Protein AF-A0A7S8EIG9-F1 (afdb_monomer_lite)

Radius of gyration: 21.01 Å; chains: 1; bounding box: 51×22×58 Å

Secondary structure (DSSP, 8-state):
--PPPHHHHHHHHHHHHHHHHHHHHHHHHHHHHHHHHHHHHHHHHHHHH----SSHHHHHHHHIIIIIHHHHHHHHHHHHHH---

pLDDT: mean 93.23, std 6.93, range [63.41, 98.62]

Sequence (85 aa):
MKTASPDERERGWNSGTEAVKNKFAKGIVYALFAFPAGALLGYALITLLSGNTHDLPVESAMTAIFVAGPLAAIVAFVVGLSRKR

Structure (mmCIF, N/CA/C/O backbone):
data_AF-A0A7S8EIG9-F1
#
_entry.id   AF-A0A7S8EIG9-F1
#
loop_
_atom_site.group_PDB
_atom_site.id
_atom_site.type_symbol
_atom_site.label_atom_id
_atom_site.label_alt_id
_atom_site.label_comp_id
_atom_site.label_asym_id
_atom_site.label_entity_id
_atom_site.label_seq_id
_atom_site.pdbx_PDB_ins_code
_atom_site.Cartn_x
_atom_site.Cartn_y
_atom_site.Cartn_z
_atom_site.occupancy
_atom_site.B_iso_or_equiv
_atom_site.auth_seq_id
_atom_site.auth_comp_id
_atom_site.auth_asym_id
_atom_site.auth_atom_id
_atom_site.pdbx_PDB_model_num
ATOM 1 N N . MET A 1 1 ? -38.647 4.747 31.239 1.00 69.12 1 MET A N 1
ATOM 2 C CA . MET A 1 1 ? -37.475 4.679 30.338 1.00 69.12 1 MET A CA 1
ATOM 3 C C . MET A 1 1 ? -36.361 5.496 30.986 1.00 69.12 1 MET A C 1
ATOM 5 O O . MET A 1 1 ? -36.523 6.703 31.099 1.00 69.12 1 MET A O 1
ATOM 9 N N . LYS A 1 2 ? -35.322 4.865 31.553 1.00 73.44 2 LYS A N 1
ATOM 10 C CA . LYS A 1 2 ? -34.244 5.583 32.261 1.00 73.44 2 LYS A CA 1
ATOM 11 C C . LYS A 1 2 ? -33.283 6.145 31.214 1.00 73.44 2 LYS A C 1
ATOM 13 O O . LYS A 1 2 ? -32.639 5.377 30.507 1.00 73.44 2 LYS A O 1
ATOM 18 N N . THR A 1 3 ? -33.246 7.462 31.052 1.00 79.75 3 THR A N 1
ATOM 19 C CA . THR A 1 3 ? -32.288 8.112 30.153 1.00 79.75 3 THR A CA 1
ATOM 20 C C . THR A 1 3 ? -30.908 8.096 30.801 1.00 79.75 3 THR A C 1
ATOM 22 O O . THR A 1 3 ? -30.799 8.470 31.967 1.00 79.75 3 THR A O 1
ATOM 25 N N . ALA A 1 4 ? -29.877 7.692 30.054 1.00 79.00 4 ALA A N 1
ATOM 26 C CA . ALA A 1 4 ? -28.489 7.734 30.515 1.00 79.00 4 ALA A CA 1
ATOM 27 C C . ALA A 1 4 ? -28.121 9.140 31.010 1.00 79.00 4 ALA A C 1
ATOM 29 O O . ALA A 1 4 ? -28.489 10.134 30.354 1.00 79.00 4 ALA A O 1
ATOM 30 N N . SER A 1 5 ? -27.429 9.205 32.149 1.00 87.31 5 SER A N 1
ATOM 31 C CA . SER A 1 5 ? -26.997 10.464 32.758 1.00 87.31 5 SER A CA 1
ATOM 32 C C . SER A 1 5 ? -25.929 11.151 31.889 1.00 87.31 5 SER A C 1
ATOM 34 O O . SER A 1 5 ? -25.297 10.499 31.052 1.00 87.31 5 SER A O 1
ATOM 36 N N . PRO A 1 6 ? -25.743 12.479 32.006 1.00 88.56 6 PRO A N 1
ATOM 37 C CA . PRO A 1 6 ? -24.798 13.220 31.164 1.00 88.56 6 PRO A CA 1
ATOM 38 C C . PRO A 1 6 ? -23.381 12.622 31.162 1.00 88.56 6 PRO A C 1
ATOM 40 O O . PRO A 1 6 ? -22.782 12.457 30.102 1.00 88.56 6 PRO A O 1
ATOM 43 N N . ASP A 1 7 ? -22.900 12.181 32.323 1.00 88.44 7 ASP A N 1
ATOM 44 C CA . ASP A 1 7 ? -21.585 11.563 32.508 1.00 88.44 7 ASP A CA 1
ATOM 45 C C . ASP A 1 7 ? -21.454 10.178 31.839 1.00 88.44 7 ASP A C 1
ATOM 47 O O . ASP A 1 7 ? -20.371 9.788 31.394 1.00 88.44 7 ASP A O 1
ATOM 51 N N . GLU A 1 8 ? -22.544 9.414 31.733 1.00 87.00 8 GLU A N 1
ATOM 52 C CA . GLU A 1 8 ? -22.568 8.142 31.000 1.00 87.00 8 GLU A CA 1
ATOM 53 C C . GLU A 1 8 ? -22.480 8.385 29.487 1.00 87.00 8 GLU A C 1
ATOM 55 O O . GLU A 1 8 ? -21.771 7.663 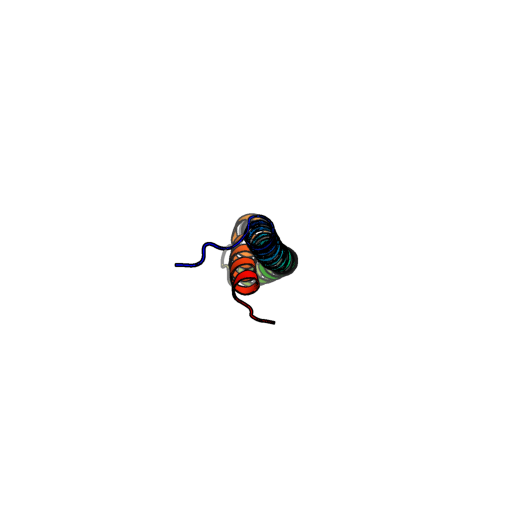28.777 1.00 87.00 8 GLU A O 1
ATOM 60 N N . ARG A 1 9 ? -23.143 9.439 28.989 1.00 86.19 9 ARG A N 1
ATOM 61 C CA . ARG A 1 9 ? -23.097 9.826 27.568 1.00 86.19 9 ARG A CA 1
ATOM 62 C C . ARG A 1 9 ? -21.712 10.310 27.157 1.00 86.19 9 ARG A C 1
ATOM 64 O O . ARG A 1 9 ? -21.201 9.873 26.127 1.00 86.19 9 ARG A O 1
ATOM 71 N N . GLU A 1 10 ? -21.094 11.166 27.967 1.00 85.75 10 GLU A N 1
ATOM 72 C CA . GLU A 1 10 ? -19.743 11.682 27.714 1.00 85.75 10 GLU A CA 1
ATOM 73 C C . GLU A 1 10 ? -18.697 10.560 27.703 1.00 85.75 10 GLU A C 1
ATOM 75 O O . GLU A 1 10 ? -17.854 10.496 26.805 1.00 85.75 10 GLU A O 1
ATOM 80 N N . ARG A 1 11 ? -18.785 9.607 28.640 1.00 85.00 11 ARG A N 1
ATOM 81 C CA . ARG A 1 11 ? -17.905 8.426 28.648 1.00 85.00 11 ARG A CA 1
ATOM 82 C C . ARG A 1 11 ? -18.091 7.550 27.407 1.00 85.00 11 ARG A C 1
ATOM 84 O O . ARG A 1 11 ? -17.101 7.117 26.807 1.00 85.00 11 ARG A O 1
ATOM 91 N N . GLY A 1 12 ? -19.336 7.318 26.988 1.00 84.75 12 GLY A N 1
ATOM 92 C CA . GLY A 1 12 ? -19.648 6.592 25.753 1.00 84.75 12 GLY A CA 1
ATOM 93 C C . GLY A 1 12 ? -19.056 7.266 24.511 1.00 84.75 12 GLY A C 1
ATOM 94 O O . GLY A 1 12 ? -18.388 6.613 23.709 1.00 84.75 12 GLY A O 1
ATOM 95 N N . TRP A 1 13 ? -19.219 8.584 24.396 1.00 83.50 13 TRP A N 1
ATOM 96 C CA . TRP A 1 13 ? -18.657 9.381 23.304 1.00 83.50 13 TRP A CA 1
ATOM 97 C C . TRP A 1 13 ? -17.123 9.312 23.240 1.00 83.50 13 TRP A C 1
ATOM 99 O O . TRP A 1 13 ? -16.545 9.047 22.179 1.00 83.50 13 TRP A O 1
ATOM 109 N N . ASN A 1 14 ? -16.456 9.481 24.384 1.00 88.94 14 ASN A N 1
ATOM 110 C CA . ASN A 1 14 ? -14.995 9.464 24.460 1.00 88.94 14 ASN A CA 1
ATOM 111 C C . ASN A 1 14 ? -14.427 8.080 24.112 1.00 88.94 14 ASN A C 1
ATOM 113 O O . ASN A 1 14 ? -13.501 7.975 23.310 1.00 88.94 14 ASN A O 1
ATOM 117 N N . SER A 1 15 ? -15.019 7.005 24.638 1.00 85.75 15 SER A N 1
ATOM 118 C CA . SER A 1 15 ? -14.568 5.634 24.349 1.00 85.75 15 SER A CA 1
ATOM 119 C C . SER A 1 15 ? -14.718 5.249 22.871 1.00 85.75 15 SER A C 1
ATOM 121 O O . SER A 1 15 ? -13.803 4.655 22.292 1.00 85.75 15 SER A O 1
ATOM 123 N N . GLY A 1 16 ? -15.826 5.640 22.229 1.00 86.06 16 GLY A N 1
ATOM 124 C CA . GLY A 1 16 ? -16.019 5.447 20.790 1.00 86.06 16 GLY A CA 1
ATOM 125 C C . GLY A 1 16 ? -14.976 6.201 19.961 1.00 86.06 16 GLY A C 1
ATOM 126 O O . GLY A 1 16 ? -14.391 5.636 19.034 1.00 86.06 16 GLY A O 1
ATOM 127 N N . THR A 1 17 ? -14.684 7.445 20.343 1.00 90.81 17 THR A N 1
ATOM 128 C CA . THR A 1 17 ? -13.693 8.295 19.670 1.00 90.81 17 THR A CA 1
ATOM 129 C C . THR A 1 17 ? -12.287 7.690 19.728 1.00 90.81 17 THR A C 1
ATOM 131 O O . THR A 1 17 ? -11.614 7.581 18.700 1.00 90.81 17 THR A O 1
ATOM 134 N N . GLU A 1 18 ? -11.852 7.222 20.898 1.00 90.44 18 GLU A N 1
ATOM 135 C CA . GLU A 1 18 ? -10.537 6.587 21.062 1.00 90.44 18 GLU A CA 1
ATOM 136 C C . GLU A 1 18 ? -10.424 5.265 20.288 1.00 90.44 18 GLU A C 1
ATOM 138 O O . GLU A 1 18 ? -9.389 4.968 19.683 1.00 90.44 18 GLU A O 1
ATOM 143 N N . ALA A 1 19 ? -11.502 4.479 20.223 1.00 87.88 19 ALA A N 1
ATOM 144 C CA . ALA A 1 19 ? -11.524 3.261 19.419 1.00 87.88 19 ALA A CA 1
ATOM 145 C C . ALA A 1 19 ? -11.346 3.553 17.917 1.00 87.88 19 ALA A C 1
ATOM 147 O O . ALA A 1 19 ? -10.608 2.837 17.232 1.00 87.88 19 ALA A O 1
ATOM 148 N N . VAL A 1 20 ? -11.989 4.608 17.404 1.00 89.62 20 VAL A N 1
ATOM 149 C CA . VAL A 1 20 ? -11.842 5.046 16.006 1.00 89.62 20 VAL A CA 1
ATOM 150 C C . VAL A 1 20 ? -10.419 5.537 15.741 1.00 89.62 20 VAL A C 1
ATOM 152 O O . VAL A 1 20 ? -9.793 5.066 14.787 1.00 89.62 20 VAL A O 1
ATOM 155 N N . LYS A 1 21 ? -9.869 6.395 16.611 1.00 93.00 21 LYS A N 1
ATOM 156 C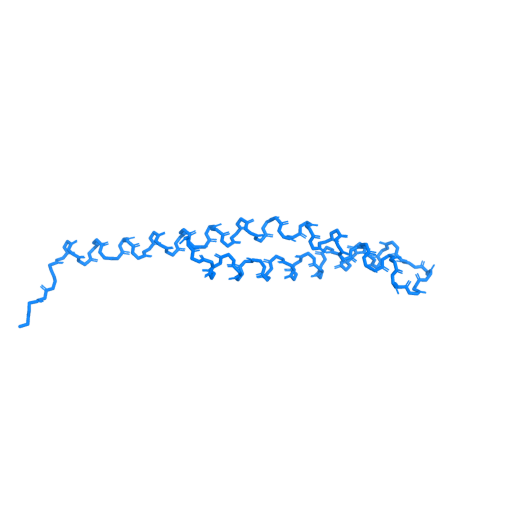 CA . LYS A 1 21 ? -8.478 6.876 16.514 1.00 93.00 21 LYS A CA 1
ATOM 157 C C . LYS A 1 21 ? -7.479 5.721 16.461 1.00 93.00 21 LYS A C 1
ATOM 159 O O . LYS A 1 21 ? -6.619 5.694 15.585 1.00 93.00 21 LYS A O 1
ATOM 164 N N . ASN A 1 22 ? -7.636 4.724 17.333 1.00 92.88 22 ASN A N 1
ATOM 165 C CA . ASN A 1 22 ? -6.749 3.559 17.384 1.00 92.88 22 ASN A CA 1
ATOM 166 C C . ASN A 1 22 ? -6.806 2.708 16.108 1.00 92.88 22 ASN A C 1
ATOM 168 O O . ASN A 1 22 ? -5.773 2.232 15.630 1.00 92.88 22 ASN A O 1
ATOM 172 N N . LYS A 1 23 ? -8.000 2.510 15.533 1.00 93.12 23 LYS A N 1
ATOM 173 C CA . LYS A 1 23 ? -8.144 1.802 14.250 1.00 93.12 23 LYS A CA 1
ATOM 174 C C . LYS A 1 23 ? -7.494 2.584 13.117 1.00 93.12 23 LYS A C 1
ATOM 176 O O . LYS A 1 23 ? -6.744 1.996 12.342 1.00 93.12 23 LYS A O 1
ATOM 181 N N . PHE A 1 24 ? -7.740 3.890 13.059 1.00 95.44 24 PHE A N 1
ATOM 182 C CA . PHE A 1 24 ? -7.170 4.765 12.043 1.00 95.44 24 PHE A CA 1
ATOM 183 C C . PHE A 1 24 ? -5.639 4.788 12.108 1.00 95.44 24 PHE A C 1
ATOM 185 O O . PHE A 1 24 ? -4.985 4.518 11.104 1.00 95.44 24 PHE A O 1
ATOM 192 N N . ALA A 1 25 ? -5.063 4.994 13.297 1.00 95.69 25 ALA A N 1
ATOM 193 C CA . ALA A 1 25 ? -3.616 4.976 13.510 1.00 95.69 25 ALA A CA 1
ATOM 194 C C . ALA A 1 25 ? -2.988 3.651 13.055 1.00 95.69 25 ALA A C 1
ATOM 196 O O . ALA A 1 25 ? -1.976 3.642 12.357 1.00 95.69 25 ALA A O 1
ATOM 197 N N . LYS A 1 26 ? -3.625 2.518 13.375 1.00 95.75 26 LYS A N 1
ATOM 198 C CA . LYS A 1 26 ? -3.176 1.205 12.899 1.00 95.75 26 LYS A CA 1
ATOM 199 C C . LYS A 1 26 ? -3.245 1.089 11.374 1.00 95.75 26 LYS A C 1
ATOM 201 O O . LYS A 1 26 ? -2.312 0.566 10.776 1.00 95.75 26 L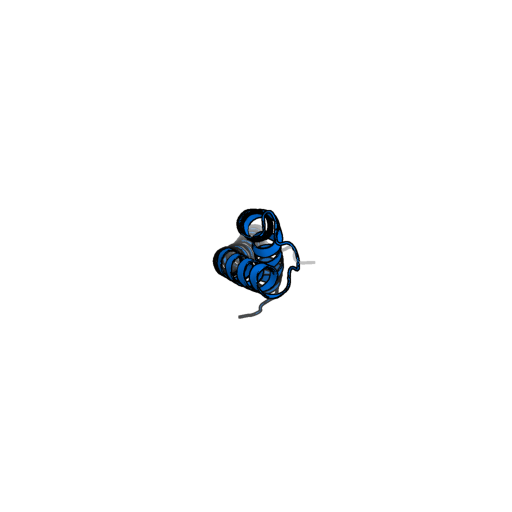YS A O 1
ATOM 206 N N . GLY A 1 27 ? -4.314 1.589 10.751 1.00 97.25 27 GLY A N 1
ATOM 207 C CA . GLY A 1 27 ? -4.426 1.679 9.294 1.00 97.25 27 GLY A CA 1
ATOM 208 C C . GLY A 1 27 ? -3.255 2.444 8.678 1.00 97.25 27 GLY A C 1
ATOM 209 O O . GLY A 1 27 ? -2.625 1.945 7.749 1.00 97.25 27 GLY A O 1
ATOM 210 N N . ILE A 1 28 ? -2.912 3.611 9.234 1.00 98.00 28 ILE A N 1
ATOM 211 C CA . ILE A 1 28 ? -1.780 4.426 8.767 1.00 98.00 28 ILE A CA 1
ATOM 212 C C . ILE A 1 28 ? -0.458 3.664 8.878 1.00 98.00 28 ILE A C 1
ATOM 214 O O . ILE A 1 28 ? 0.305 3.642 7.918 1.00 98.00 28 ILE A O 1
ATOM 218 N N . VAL A 1 29 ? -0.201 2.985 9.999 1.00 97.56 29 VAL A N 1
ATOM 219 C CA . VAL A 1 29 ? 1.017 2.172 10.163 1.00 97.56 29 VAL A CA 1
ATOM 220 C C . VAL A 1 29 ? 1.117 1.107 9.068 1.00 97.56 29 VAL A C 1
ATOM 222 O O . VAL A 1 29 ? 2.164 0.960 8.444 1.00 97.56 29 VAL A O 1
ATOM 225 N N . TYR A 1 30 ? 0.022 0.399 8.783 1.00 97.69 30 TYR A N 1
ATOM 226 C CA . TYR A 1 30 ? -0.007 -0.603 7.715 1.00 97.69 30 TYR A CA 1
ATOM 227 C C . TYR A 1 30 ? 0.265 0.019 6.340 1.00 97.69 30 TYR A C 1
ATOM 229 O O . TYR A 1 30 ? 1.064 -0.518 5.576 1.00 97.69 30 TYR A O 1
ATOM 237 N N . ALA A 1 31 ? -0.357 1.162 6.044 1.00 98.00 31 ALA A N 1
ATOM 238 C CA . ALA A 1 31 ? -0.162 1.882 4.790 1.00 98.00 31 ALA A CA 1
ATOM 239 C C . ALA A 1 31 ? 1.298 2.323 4.597 1.00 98.00 31 ALA A C 1
ATOM 241 O O . ALA A 1 31 ? 1.859 2.138 3.518 1.00 98.00 31 ALA A O 1
ATOM 242 N N . LEU A 1 32 ? 1.924 2.849 5.656 1.00 98.38 32 LEU A N 1
ATOM 243 C CA . LEU A 1 32 ? 3.308 3.327 5.638 1.00 98.38 32 LEU A CA 1
ATOM 244 C C . LEU A 1 32 ? 4.311 2.217 5.323 1.00 98.38 32 LEU A C 1
ATOM 246 O O . LEU A 1 32 ? 5.269 2.466 4.600 1.00 98.38 32 LEU A O 1
ATOM 250 N N . PHE A 1 33 ? 4.095 1.000 5.827 1.00 98.06 33 PHE A N 1
ATOM 251 C CA . PHE A 1 33 ? 4.962 -0.138 5.505 1.00 98.06 33 PHE A CA 1
ATOM 252 C C . PHE A 1 33 ? 4.639 -0.764 4.146 1.00 98.06 33 PHE A C 1
ATOM 254 O O . PHE A 1 33 ? 5.543 -1.206 3.437 1.00 98.06 33 PHE A O 1
ATOM 261 N N . ALA A 1 34 ? 3.365 -0.794 3.758 1.00 98.25 34 ALA A N 1
ATOM 262 C CA . ALA A 1 34 ? 2.958 -1.391 2.494 1.00 98.25 34 ALA A CA 1
ATOM 263 C C . ALA A 1 34 ? 3.321 -0.534 1.278 1.00 98.25 34 ALA A C 1
ATOM 265 O O . ALA A 1 34 ? 3.579 -1.101 0.222 1.00 98.25 34 ALA A O 1
ATOM 266 N N . PHE A 1 35 ? 3.391 0.794 1.412 1.00 98.62 35 PHE A N 1
ATOM 267 C CA . PHE A 1 35 ? 3.810 1.678 0.322 1.00 98.62 35 PHE A CA 1
ATOM 268 C C . PHE A 1 35 ? 5.192 1.307 -0.251 1.00 98.62 35 PHE A C 1
ATOM 270 O O . PHE A 1 35 ? 5.262 0.977 -1.436 1.00 98.62 35 PHE A O 1
ATOM 277 N N . PRO A 1 36 ? 6.293 1.306 0.532 1.00 98.38 36 PRO A N 1
ATOM 278 C CA . PRO A 1 36 ? 7.606 0.962 0.000 1.00 98.38 36 PRO A CA 1
ATOM 279 C C . PRO A 1 36 ? 7.668 -0.501 -0.446 1.00 98.38 36 PRO A C 1
ATOM 281 O O . PRO A 1 36 ? 8.285 -0.791 -1.465 1.00 98.38 36 PRO A O 1
ATOM 284 N N . ALA A 1 37 ? 6.986 -1.419 0.247 1.00 98.38 37 ALA A N 1
ATOM 285 C CA . ALA A 1 37 ? 6.928 -2.821 -0.166 1.00 98.38 37 ALA A CA 1
ATOM 286 C C . ALA A 1 37 ? 6.251 -2.992 -1.539 1.00 98.38 37 ALA A C 1
ATOM 288 O O . ALA A 1 37 ? 6.776 -3.690 -2.405 1.00 98.38 37 ALA A O 1
ATOM 289 N N . GLY A 1 38 ? 5.118 -2.322 -1.760 1.00 98.56 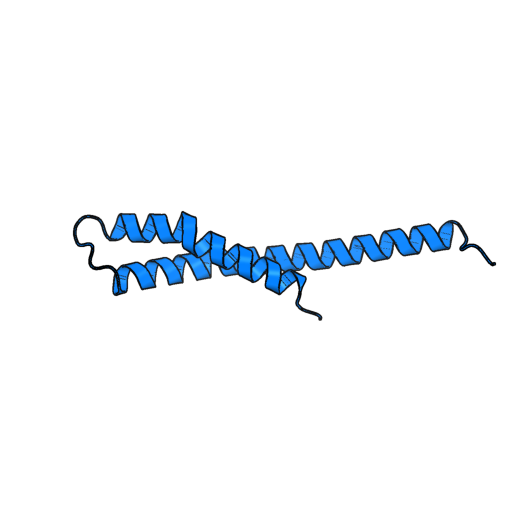38 GLY A N 1
ATOM 290 C CA . GLY A 1 38 ? 4.395 -2.324 -3.028 1.00 98.56 38 GLY A CA 1
ATOM 291 C C . GLY A 1 38 ? 5.154 -1.620 -4.146 1.00 98.56 38 GLY A C 1
ATOM 292 O O . GLY A 1 38 ? 5.173 -2.121 -5.265 1.00 98.56 38 GLY A O 1
ATOM 293 N N . ALA A 1 39 ? 5.832 -0.510 -3.845 1.00 98.31 39 ALA A N 1
ATOM 294 C CA . ALA A 1 39 ? 6.686 0.180 -4.807 1.00 98.31 39 ALA A CA 1
ATOM 295 C C . ALA A 1 39 ? 7.858 -0.711 -5.254 1.00 98.31 39 ALA A C 1
ATOM 297 O O . ALA A 1 39 ? 8.075 -0.875 -6.451 1.00 98.31 39 ALA A O 1
ATOM 298 N N . LEU A 1 40 ? 8.567 -1.349 -4.317 1.00 98.50 40 LEU A N 1
ATOM 299 C CA . LEU A 1 40 ? 9.670 -2.264 -4.632 1.00 98.50 40 LEU A CA 1
ATOM 300 C C . LEU A 1 40 ? 9.194 -3.489 -5.421 1.00 98.50 40 LEU A C 1
ATOM 302 O O . LEU A 1 40 ? 9.822 -3.864 -6.411 1.00 98.50 40 LEU A O 1
ATOM 306 N N . LEU A 1 41 ? 8.070 -4.086 -5.017 1.00 98.31 41 LEU A N 1
ATOM 307 C CA . LEU A 1 41 ? 7.485 -5.218 -5.732 1.00 98.31 41 LEU A CA 1
ATOM 308 C C . LEU A 1 41 ? 7.036 -4.816 -7.143 1.00 98.31 41 LEU A C 1
ATOM 310 O O . LEU A 1 41 ? 7.340 -5.523 -8.097 1.00 98.31 41 LEU A O 1
ATOM 314 N N . GLY A 1 42 ? 6.360 -3.676 -7.293 1.00 98.06 42 GLY A N 1
ATOM 315 C CA . GLY A 1 42 ? 5.925 -3.155 -8.590 1.00 98.06 42 GLY A CA 1
ATOM 316 C C . GLY A 1 42 ? 7.098 -2.843 -9.517 1.00 98.06 42 GLY A C 1
ATOM 317 O O . GLY A 1 42 ? 7.082 -3.252 -10.674 1.00 98.06 42 GLY A O 1
ATOM 318 N N . TYR A 1 43 ? 8.147 -2.202 -8.993 1.00 98.25 43 TYR A N 1
ATOM 319 C CA . TYR A 1 43 ? 9.385 -1.952 -9.732 1.00 98.25 43 TYR A CA 1
ATOM 320 C C . TYR A 1 43 ? 9.999 -3.258 -10.252 1.00 98.25 43 TYR A C 1
ATOM 322 O O . TYR A 1 43 ? 10.339 -3.361 -11.432 1.00 98.25 43 TYR A O 1
ATOM 330 N N . ALA A 1 44 ? 10.122 -4.267 -9.381 1.00 97.94 44 ALA A N 1
ATOM 331 C CA . ALA A 1 44 ? 10.679 -5.565 -9.742 1.00 97.94 44 ALA A CA 1
ATOM 332 C C . ALA A 1 44 ? 9.818 -6.281 -10.792 1.00 97.94 44 ALA A C 1
ATOM 334 O O . ALA A 1 44 ? 10.353 -6.778 -11.779 1.00 97.94 44 ALA A O 1
ATOM 335 N N . LEU A 1 45 ? 8.493 -6.292 -10.621 1.00 97.69 45 LEU A N 1
ATOM 336 C CA . LEU A 1 45 ? 7.574 -6.929 -11.565 1.00 97.69 45 LEU A CA 1
ATOM 337 C C . LEU A 1 45 ? 7.654 -6.297 -12.957 1.00 97.69 45 LEU A C 1
ATOM 339 O O . LEU A 1 45 ? 7.74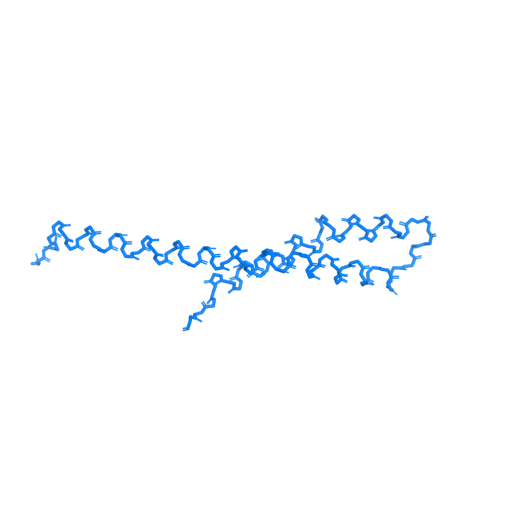8 -7.027 -13.937 1.00 97.69 45 LEU A O 1
ATOM 343 N N . ILE A 1 46 ? 7.668 -4.967 -13.060 1.00 97.31 46 ILE A N 1
ATOM 344 C CA . ILE A 1 46 ? 7.753 -4.281 -14.361 1.00 97.31 46 ILE A CA 1
ATOM 345 C C . ILE A 1 46 ? 9.114 -4.523 -15.001 1.00 97.31 46 ILE A C 1
ATOM 347 O O . ILE A 1 46 ? 9.178 -4.888 -16.168 1.00 97.31 46 ILE A O 1
ATOM 351 N N . THR A 1 47 ? 10.193 -4.425 -14.225 1.00 96.12 47 THR A N 1
ATOM 352 C CA . THR A 1 47 ? 11.550 -4.680 -14.731 1.00 96.12 47 THR A CA 1
ATOM 353 C C . THR A 1 47 ? 11.712 -6.106 -15.273 1.00 96.12 47 THR A C 1
ATOM 355 O O . THR A 1 47 ? 12.473 -6.317 -16.211 1.00 96.12 47 THR A O 1
ATOM 358 N N . LEU A 1 48 ? 11.011 -7.088 -14.696 1.00 96.12 48 LEU A N 1
ATOM 359 C CA . LEU A 1 48 ? 11.101 -8.495 -15.101 1.00 96.12 48 LEU A CA 1
ATOM 360 C C . LEU A 1 48 ? 10.124 -8.886 -16.217 1.00 96.12 48 LEU A C 1
ATOM 362 O O . LEU A 1 48 ? 10.401 -9.834 -16.948 1.00 96.12 48 LEU A O 1
ATOM 366 N N . LEU A 1 49 ? 8.970 -8.221 -16.308 1.00 96.88 49 LEU A N 1
ATOM 367 C CA . LEU A 1 49 ? 7.861 -8.645 -17.170 1.00 96.88 49 LEU A CA 1
ATOM 368 C C . LEU A 1 49 ? 7.574 -7.683 -18.330 1.00 96.88 49 LEU A C 1
ATOM 370 O O . LEU A 1 49 ? 6.914 -8.091 -19.286 1.00 96.88 49 LEU A O 1
ATOM 374 N N . SER A 1 50 ? 8.022 -6.426 -18.264 1.00 93.50 50 SER A N 1
ATOM 375 C CA . SER A 1 50 ? 7.798 -5.458 -19.341 1.00 93.50 50 SER A CA 1
ATOM 376 C C . SER A 1 50 ? 8.726 -5.740 -20.523 1.00 93.50 50 SER A C 1
ATOM 378 O O . SER A 1 50 ? 9.925 -5.955 -20.366 1.00 93.50 50 SER A O 1
ATOM 380 N N . GLY A 1 51 ? 8.155 -5.722 -21.728 1.00 92.88 51 GLY A N 1
ATOM 381 C CA . GLY A 1 51 ? 8.898 -5.820 -22.986 1.00 92.88 51 GLY A CA 1
ATOM 382 C C . GLY A 1 51 ? 9.426 -4.475 -23.491 1.00 92.88 51 GLY A C 1
ATOM 383 O O . GLY A 1 51 ? 9.969 -4.416 -24.592 1.00 92.88 51 GLY A O 1
ATOM 384 N N . ASN A 1 52 ? 9.232 -3.390 -22.739 1.00 90.69 52 ASN A N 1
ATOM 385 C CA . ASN A 1 52 ? 9.696 -2.070 -23.135 1.00 90.69 52 ASN A CA 1
ATOM 386 C C . ASN A 1 52 ? 11.225 -1.980 -23.027 1.00 90.69 52 ASN A C 1
ATOM 388 O O . ASN A 1 52 ? 11.783 -2.061 -21.938 1.00 90.69 52 ASN A O 1
ATOM 392 N N . THR A 1 53 ? 11.916 -1.790 -24.150 1.00 90.12 53 THR A N 1
ATOM 393 C CA . THR A 1 53 ? 13.384 -1.670 -24.191 1.00 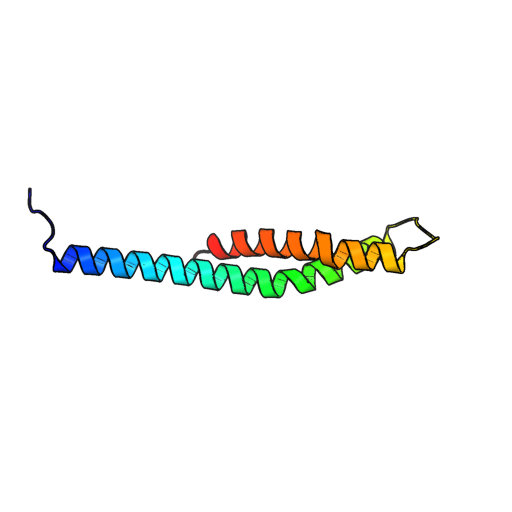90.12 53 THR A CA 1
ATOM 394 C C . THR A 1 53 ? 13.879 -0.231 -24.312 1.00 90.12 53 THR A C 1
ATOM 396 O O . THR A 1 53 ? 15.088 -0.009 -24.285 1.00 90.12 53 THR A O 1
ATOM 399 N N . HIS A 1 54 ? 12.984 0.745 -24.486 1.00 91.25 54 HIS A N 1
ATOM 400 C CA . HIS A 1 54 ? 13.373 2.132 -24.747 1.00 91.25 54 HIS A CA 1
ATOM 401 C C . HIS A 1 54 ? 13.581 2.937 -23.458 1.00 91.25 54 HIS A C 1
ATOM 403 O O . HIS A 1 54 ? 14.550 3.690 -23.367 1.00 91.25 54 HIS A O 1
ATOM 409 N N . ASP A 1 55 ? 12.718 2.756 -22.456 1.00 95.19 55 ASP A N 1
ATOM 410 C CA . ASP A 1 55 ? 12.716 3.551 -21.219 1.00 95.19 55 ASP A CA 1
ATOM 411 C C . ASP A 1 55 ? 12.250 2.763 -19.978 1.00 95.19 55 ASP A C 1
ATOM 413 O O . ASP A 1 55 ? 11.677 3.322 -19.039 1.00 95.19 55 ASP A O 1
ATOM 417 N N . LEU A 1 56 ? 12.586 1.468 -19.926 1.00 95.75 56 LEU A N 1
ATOM 418 C CA . LEU A 1 56 ? 12.237 0.566 -18.819 1.00 95.75 56 LEU A CA 1
ATOM 419 C C . LEU A 1 56 ? 12.527 1.129 -17.415 1.00 95.75 56 LEU A C 1
ATOM 421 O O . LEU A 1 56 ? 11.661 1.016 -16.548 1.00 95.75 56 LEU A O 1
ATOM 425 N N . PRO A 1 57 ? 13.689 1.762 -17.137 1.00 95.44 57 PRO A N 1
ATOM 426 C CA . PRO A 1 57 ? 13.957 2.279 -15.795 1.00 95.44 57 PRO A CA 1
ATOM 427 C C . PRO A 1 57 ? 12.981 3.386 -15.379 1.00 95.44 57 PRO A C 1
ATOM 429 O O . PRO A 1 57 ? 12.603 3.467 -14.209 1.00 95.44 57 PRO A O 1
ATOM 432 N N . VAL A 1 58 ? 12.566 4.230 -16.330 1.00 96.81 58 VAL A N 1
ATOM 433 C CA . VAL A 1 58 ? 11.632 5.334 -16.078 1.00 96.81 58 VAL A CA 1
ATOM 434 C C . VAL A 1 58 ? 10.226 4.783 -15.879 1.00 96.81 58 VAL A C 1
ATOM 436 O O . VAL A 1 58 ? 9.584 5.131 -14.888 1.00 96.81 58 VAL A O 1
ATOM 439 N N . GLU A 1 59 ? 9.776 3.876 -16.749 1.00 95.94 59 GLU A N 1
ATOM 440 C CA . GLU A 1 59 ? 8.480 3.201 -16.615 1.00 95.94 59 GLU A CA 1
ATOM 441 C C . GLU A 1 59 ? 8.349 2.506 -15.250 1.00 95.94 59 GLU A C 1
ATOM 443 O O . GLU A 1 59 ? 7.383 2.750 -14.513 1.00 95.94 59 GLU A O 1
ATOM 448 N N . SER A 1 60 ? 9.347 1.696 -14.879 1.00 97.44 60 SER A N 1
ATOM 449 C CA . SER A 1 60 ? 9.382 0.979 -13.602 1.00 97.44 60 SER A CA 1
ATOM 450 C C . SER A 1 60 ? 9.356 1.936 -12.413 1.00 97.44 60 SER A C 1
ATOM 452 O O . SER A 1 60 ? 8.585 1.723 -11.476 1.00 97.44 60 SER A O 1
ATOM 454 N N . ALA A 1 61 ? 10.155 3.009 -12.434 1.00 97.38 61 ALA A N 1
ATOM 455 C CA . ALA A 1 61 ? 10.216 3.976 -11.337 1.00 97.38 61 ALA A CA 1
ATOM 456 C C . ALA A 1 61 ? 8.910 4.767 -11.177 1.00 97.38 61 ALA A C 1
ATOM 458 O O . ALA A 1 61 ? 8.401 4.907 -10.060 1.00 97.38 61 ALA A O 1
ATOM 459 N N . MET A 1 62 ? 8.345 5.257 -12.283 1.00 98.06 62 MET A N 1
ATOM 460 C CA . MET A 1 62 ? 7.102 6.029 -12.258 1.00 98.06 62 MET A CA 1
ATOM 461 C C . MET A 1 62 ? 5.939 5.159 -11.786 1.00 98.06 62 MET A C 1
ATOM 463 O O . MET A 1 62 ? 5.205 5.537 -10.872 1.00 98.06 62 MET A O 1
ATOM 467 N N . THR A 1 63 ? 5.805 3.954 -12.330 1.00 97.69 63 THR A N 1
ATOM 468 C CA . THR A 1 63 ? 4.703 3.064 -11.956 1.00 97.69 63 THR A CA 1
ATOM 469 C C . THR A 1 63 ? 4.839 2.575 -10.514 1.00 97.69 63 THR A C 1
ATOM 471 O O . THR A 1 63 ? 3.847 2.517 -9.785 1.00 97.69 63 THR A O 1
ATOM 474 N N . ALA A 1 64 ? 6.057 2.281 -10.055 1.00 97.81 64 ALA A N 1
ATOM 475 C CA . ALA A 1 64 ? 6.306 1.888 -8.673 1.00 97.81 64 ALA A CA 1
ATOM 476 C C . ALA A 1 64 ? 5.852 2.958 -7.667 1.00 97.81 64 ALA A C 1
ATOM 478 O O . ALA A 1 64 ? 5.138 2.640 -6.714 1.00 97.81 64 ALA A O 1
ATOM 479 N N . ILE A 1 65 ? 6.234 4.219 -7.889 1.00 98.12 65 ILE A N 1
ATOM 480 C CA . ILE A 1 65 ? 5.976 5.322 -6.950 1.00 98.12 65 ILE A CA 1
ATOM 481 C C . ILE A 1 65 ? 4.537 5.836 -7.049 1.00 98.12 65 ILE A C 1
ATOM 483 O O . ILE A 1 65 ? 3.931 6.130 -6.020 1.00 98.12 65 ILE A O 1
ATOM 487 N N . PHE A 1 66 ? 3.984 5.951 -8.260 1.00 98.12 66 PHE A N 1
ATOM 488 C CA . PHE A 1 66 ? 2.686 6.598 -8.478 1.00 98.12 66 PHE A CA 1
ATOM 489 C C . PHE A 1 66 ? 1.506 5.627 -8.567 1.00 98.12 66 PHE A C 1
ATOM 491 O O . PHE A 1 66 ? 0.362 6.066 -8.456 1.00 98.12 66 PHE A O 1
ATOM 498 N N . VAL A 1 67 ? 1.752 4.323 -8.728 1.00 98.19 67 VAL A N 1
ATOM 499 C CA . VAL A 1 67 ? 0.682 3.324 -8.885 1.00 98.19 67 VAL A CA 1
ATOM 500 C C . VAL A 1 67 ? 0.831 2.184 -7.880 1.00 98.19 67 VAL A C 1
ATOM 502 O O . VAL A 1 67 ? -0.014 2.040 -6.997 1.00 98.19 67 VAL A O 1
ATOM 505 N N . ALA A 1 68 ? 1.905 1.395 -7.957 1.00 98.44 68 ALA A N 1
ATOM 506 C CA . ALA A 1 68 ? 2.043 0.176 -7.154 1.00 98.44 68 ALA A CA 1
ATOM 507 C C . ALA A 1 68 ? 2.148 0.464 -5.645 1.00 98.44 68 ALA A C 1
ATOM 509 O O . ALA A 1 68 ? 1.436 -0.153 -4.849 1.00 98.44 68 ALA A O 1
ATOM 510 N N . GLY A 1 69 ? 2.981 1.432 -5.251 1.00 98.25 69 GLY A N 1
ATOM 511 C CA . GLY A 1 69 ? 3.110 1.883 -3.864 1.00 98.25 69 GLY A CA 1
ATOM 512 C C . GLY A 1 69 ? 1.790 2.406 -3.283 1.00 98.25 69 GLY A C 1
ATOM 513 O O . GLY A 1 69 ? 1.328 1.867 -2.273 1.00 98.25 69 GLY A O 1
ATOM 514 N N . PRO A 1 70 ? 1.130 3.401 -3.911 1.00 98.62 70 PRO A N 1
ATOM 515 C CA . PRO A 1 70 ? -0.170 3.902 -3.469 1.00 98.62 70 PRO A CA 1
ATOM 516 C C . PRO A 1 70 ? -1.245 2.817 -3.376 1.00 98.62 70 PRO A C 1
ATOM 518 O O . PRO A 1 70 ? -1.949 2.749 -2.368 1.00 98.62 70 PRO A O 1
ATOM 521 N N . LEU A 1 71 ? -1.353 1.929 -4.372 1.00 98.62 71 LEU A N 1
ATOM 522 C CA . LEU A 1 71 ? -2.323 0.829 -4.344 1.00 98.62 71 LEU A CA 1
ATOM 523 C C . LEU A 1 71 ? -2.071 -0.117 -3.166 1.00 98.62 71 LEU A C 1
ATOM 525 O O . LEU A 1 71 ? -3.005 -0.439 -2.429 1.00 98.62 71 LEU A O 1
ATOM 529 N N . ALA A 1 72 ? -0.817 -0.518 -2.937 1.00 98.56 72 ALA A N 1
ATOM 530 C CA . ALA A 1 72 ? -0.462 -1.359 -1.798 1.00 98.56 72 ALA A CA 1
ATOM 531 C C . ALA A 1 72 ? -0.769 -0.672 -0.457 1.00 98.56 72 ALA A C 1
ATOM 533 O O . ALA A 1 72 ? -1.312 -1.306 0.451 1.00 98.56 72 ALA A O 1
ATOM 534 N N . ALA A 1 73 ? -0.488 0.629 -0.344 1.00 98.44 73 ALA A N 1
ATOM 535 C CA . ALA A 1 73 ? -0.786 1.421 0.845 1.00 98.44 73 ALA A CA 1
ATOM 536 C C . ALA A 1 73 ? -2.292 1.474 1.142 1.00 98.44 73 ALA A C 1
ATOM 538 O O . ALA A 1 73 ? -2.699 1.264 2.286 1.00 98.44 73 ALA A O 1
ATOM 539 N N . ILE A 1 74 ? -3.124 1.699 0.119 1.00 98.50 74 ILE A N 1
ATOM 540 C CA . ILE A 1 74 ? -4.589 1.739 0.242 1.00 98.50 74 ILE A CA 1
ATOM 541 C C . ILE A 1 74 ? -5.129 0.380 0.692 1.00 98.50 74 ILE A C 1
ATOM 543 O O . ILE A 1 74 ? -5.899 0.306 1.653 1.00 98.50 74 ILE A O 1
ATOM 547 N N . VAL A 1 75 ? -4.700 -0.706 0.043 1.00 98.31 75 VAL A N 1
ATOM 548 C CA . VAL A 1 75 ? -5.123 -2.065 0.412 1.00 98.31 75 VAL A CA 1
ATOM 549 C C . VAL A 1 75 ? -4.732 -2.371 1.859 1.00 98.31 75 VAL A C 1
ATOM 551 O O . VAL A 1 75 ? -5.567 -2.814 2.652 1.00 98.31 75 VAL A O 1
ATOM 554 N N . ALA A 1 76 ? -3.491 -2.076 2.246 1.00 97.81 76 ALA A N 1
ATOM 555 C CA . ALA A 1 76 ? -3.014 -2.322 3.601 1.00 97.81 76 ALA A CA 1
ATOM 556 C C . ALA A 1 76 ? -3.706 -1.439 4.648 1.00 97.81 76 ALA A C 1
ATOM 558 O O . ALA A 1 76 ? -3.983 -1.919 5.748 1.00 97.81 76 ALA A O 1
ATOM 559 N N . PHE A 1 77 ? -4.042 -0.191 4.315 1.00 97.88 77 PHE A N 1
ATOM 560 C CA . PHE A 1 77 ? -4.834 0.684 5.177 1.00 97.88 77 PHE A CA 1
ATOM 561 C C . PHE A 1 77 ? -6.194 0.053 5.503 1.00 97.88 77 PHE A C 1
ATOM 563 O O . PHE A 1 77 ? -6.555 -0.071 6.676 1.00 97.88 77 PHE A O 1
ATOM 570 N N . VAL A 1 78 ? -6.917 -0.422 4.482 1.00 97.06 78 VAL A N 1
ATOM 571 C CA . VAL A 1 78 ? -8.224 -1.088 4.638 1.00 97.06 78 VAL A CA 1
ATOM 572 C C . VAL A 1 78 ? -8.102 -2.368 5.472 1.00 97.06 78 VAL A C 1
ATOM 574 O O . VAL A 1 78 ? -8.917 -2.612 6.371 1.00 97.06 78 VAL A O 1
ATOM 577 N N . VAL A 1 79 ? -7.053 -3.163 5.239 1.00 95.62 79 VAL A N 1
ATOM 578 C CA . VAL A 1 79 ? -6.737 -4.338 6.068 1.00 95.62 79 VAL A CA 1
ATOM 579 C C . VAL A 1 79 ? -6.475 -3.924 7.520 1.00 95.62 79 VAL A C 1
ATOM 581 O O . VAL A 1 79 ? -7.018 -4.534 8.445 1.00 95.62 79 VAL A O 1
ATOM 584 N N . GLY A 1 80 ? -5.703 -2.859 7.740 1.00 94.00 80 GLY A N 1
ATOM 585 C CA . GLY A 1 80 ? -5.412 -2.305 9.059 1.00 94.00 80 GLY A CA 1
ATOM 586 C C . GLY A 1 80 ? -6.673 -1.851 9.798 1.00 94.00 80 GLY A C 1
ATOM 587 O O . GLY A 1 80 ? -6.825 -2.153 10.982 1.00 94.00 80 GLY A O 1
ATOM 588 N N . LEU A 1 81 ? -7.629 -1.221 9.113 1.00 94.06 81 LEU A N 1
ATOM 589 C CA . LEU A 1 81 ? -8.924 -0.859 9.704 1.00 94.06 81 LEU A CA 1
ATOM 590 C C . LEU A 1 81 ? -9.758 -2.085 10.110 1.00 94.06 81 LEU A C 1
ATOM 592 O O . LEU A 1 81 ? -10.440 -2.058 11.139 1.00 94.06 81 LEU A O 1
ATOM 596 N N . SER A 1 82 ? -9.684 -3.157 9.318 1.00 91.94 82 SER A N 1
ATOM 597 C CA . SER A 1 82 ? -10.538 -4.346 9.453 1.00 91.94 82 SER A CA 1
ATOM 598 C C . SER A 1 82 ? -10.001 -5.376 10.448 1.00 91.94 82 SER A C 1
ATOM 600 O O . SER A 1 82 ? -10.763 -6.168 11.007 1.00 91.94 82 SER A O 1
ATOM 602 N N . ARG A 1 83 ? -8.688 -5.376 10.701 1.00 90.19 83 ARG A N 1
ATOM 603 C CA . ARG A 1 83 ? -8.052 -6.369 11.571 1.00 90.19 83 ARG A CA 1
ATOM 604 C C . ARG A 1 83 ? -8.519 -6.192 13.017 1.00 90.19 83 ARG A C 1
ATOM 606 O O . ARG A 1 83 ? -8.261 -5.155 13.632 1.00 90.19 83 ARG A O 1
ATOM 613 N N . LYS A 1 84 ? -9.192 -7.195 13.579 1.00 80.88 84 LYS A N 1
ATOM 614 C CA . LYS A 1 84 ? -9.476 -7.260 15.023 1.00 80.88 84 LYS A CA 1
ATOM 615 C C . LYS A 1 84 ? -8.179 -7.651 15.754 1.00 80.88 84 LYS A C 1
ATOM 617 O O . LYS A 1 84 ? -7.359 -8.358 15.171 1.00 80.88 84 LYS A O 1
ATOM 622 N N . ARG A 1 85 ? -7.938 -7.067 16.935 1.00 63.41 85 ARG A N 1
ATOM 623 C CA . ARG A 1 85 ? -6.839 -7.494 17.819 1.00 63.41 85 ARG A CA 1
ATOM 624 C C . ARG A 1 85 ? -7.170 -8.860 18.395 1.00 63.41 85 ARG A C 1
ATOM 626 O O . ARG A 1 85 ? -8.376 -9.067 18.655 1.00 63.41 85 ARG A O 1
#

Foldseek 3Di:
DDDDDPVRVVVVVVVVVVVQVQLQVQLQVQLVVQLLVQLVVQLVCQLVPPPDPPPSNVVSNCCSNPPRSNVRSVVRSVVSNPDDD